Protein 6J4D (pdb70)

Secondary structure (DSSP, 8-state):
--TT---S--EEE--TTBSS-EEEEE-TTGGG--S-EEEEEE-TT-BT--SBSSB--SS-EEEEEE-SSTT--EEEEEETTEEEEEESSEEEEE-TT--EEEEEEE--TT-EEEEEESSS--

Foldseek 3Di:
DDLVDDPPFQDFDDDPFFPGGFGWPAAQPHPNGDFKTKTKDWCQVQAQPWGGFWDFWQFKKKKFKAAPDFQQWKKWKQWQRDTDIDGPGDMDIHHHPIGMTMHTNGHDTRIMIMIMGRGRTD

Sequence (122 aa):
ADPEIVEGLPIPLAVAGHHQPAPFYLTADMFGGLPVQLAGGELSTLVGKPVAAPHTHPVDELYLLVSPNKGGARIEVQLDGRRHELLSPAVMRIPAGSEHCFLTLEAEVGSYCFGILLGDRL

Structure (mmCIF, N/CA/C/O backbone):
data_6J4D
#
_entry.id   6J4D
#
_cell.length_a   43.425
_cell.length_b   43.425
_cell.length_c   98.383
_cell.angle_alpha   90.000
_cell.angle_beta   90.000
_cell.angle_gamma   120.000
#
_symmetry.space_group_name_H-M   'P 32 2 1'
#
loop_
_entity.id
_entity.type
_entity.pdbx_description
1 polymer 'Cupin superfamily protein'
2 non-polymer 'CITRATE ANION'
3 non-polymer GLYCEROL
4 water water
#
loop_
_atom_site.group_PDB
_atom_site.id
_atom_site.type_symbol
_atom_site.label_atom_id
_atom_site.label_alt_id
_atom_site.label_comp_id
_atom_site.label_asym_id
_atom_site.label_entity_id
_atom_site.label_seq_id
_atom_site.pdbx_PDB_ins_code
_atom_site.Cartn_x
_atom_site.Cartn_y
_atom_site.Cartn_z
_atom_site.occupancy
_atom_site.B_iso_or_equiv
_atom_site.auth_seq_id
_atom_site.auth_comp_id
_atom_site.auth_asym_id
_atom_site.auth_atom_id
_atom_site.pdbx_PDB_model_num
ATOM 1 N N . ALA A 1 5 ? -23.246 -23.264 5.383 1.00 42.28 8 ALA A N 1
ATOM 2 C CA . ALA A 1 5 ? -23.263 -21.787 5.715 1.00 38.21 8 ALA A CA 1
ATOM 3 C C . ALA A 1 5 ? -24.247 -21.613 6.863 1.00 32.52 8 ALA A C 1
ATOM 4 O O . ALA A 1 5 ? -25.379 -22.096 6.781 1.00 31.64 8 ALA A O 1
ATOM 6 N N . ASP A 1 6 ? -23.763 -20.913 7.897 1.00 20.73 9 ASP A N 1
ATOM 7 C CA . ASP A 1 6 ? -24.385 -20.712 9.232 1.00 15.40 9 ASP A CA 1
ATOM 8 C C . ASP A 1 6 ? -25.310 -19.508 9.083 1.00 13.28 9 ASP A C 1
ATOM 9 O O . ASP A 1 6 ? -24.868 -18.315 8.986 1.00 13.35 9 ASP A O 1
ATOM 14 N N . PRO A 1 7 ? -26.617 -19.706 9.011 1.00 10.35 10 PRO A N 1
ATOM 15 C CA . PRO A 1 7 ? -27.604 -18.619 8.851 1.00 9.43 10 PRO A CA 1
ATOM 16 C C . PRO A 1 7 ? -27.628 -17.551 9.982 1.00 8.94 10 PRO A C 1
ATOM 17 O O . PRO A 1 7 ? -28.213 -16.496 9.744 1.00 9.21 10 PRO A O 1
ATOM 21 N N . GLU A 1 8 ? -27.023 -17.919 11.116 1.00 8.19 11 GLU A N 1
ATOM 22 C CA . GLU A 1 8 ? -26.983 -16.974 12.275 1.00 9.04 11 GLU A CA 1
ATOM 23 C C . GLU A 1 8 ? -25.899 -15.942 12.155 1.00 8.92 11 GLU A C 1
ATOM 24 O O . GLU A 1 8 ? -25.833 -15.007 12.926 1.00 7.10 11 GLU A O 1
ATOM 30 N N . ILE A 1 9 ? -25.018 -16.077 11.164 1.00 8.44 12 ILE A N 1
ATOM 31 C CA . ILE A 1 9 ? -23.830 -15.233 10.920 1.00 7.93 12 ILE A CA 1
ATOM 32 C C . ILE A 1 9 ? -23.805 -14.673 9.537 1.00 8.33 12 ILE A C 1
ATOM 33 O O . ILE A 1 9 ? -24.169 -15.340 8.566 1.00 11.63 12 ILE A O 1
ATOM 38 N N . VAL A 1 10 ? -23.368 -13.420 9.396 1.00 6.52 13 VAL A N 1
ATOM 39 C CA . VAL A 1 10 ? -23.013 -12.813 8.130 1.00 6.75 13 VAL A CA 1
ATOM 40 C C . VAL A 1 10 ? -21.548 -12.478 8.209 1.00 6.11 13 VAL A C 1
ATOM 41 O O . VAL A 1 10 ? -21.132 -11.554 8.935 1.00 6.35 13 VAL A O 1
ATOM 45 N N . GLU A 1 11 ? -20.753 -13.117 7.352 1.00 5.79 14 GLU A N 1
ATOM 46 C CA . GLU A 1 11 ? -19.297 -12.797 7.147 1.00 6.28 14 GLU A CA 1
ATOM 47 C C . GLU A 1 11 ? -19.034 -11.984 5.911 1.00 6.25 14 GLU A C 1
ATOM 48 O O . GLU A 1 11 ? -17.922 -11.447 5.749 1.00 7.06 14 GLU A O 1
ATOM 54 N N . GLY A 1 12 ? -20.038 -11.805 5.064 1.00 6.21 15 GLY A N 1
ATOM 55 C CA . GLY A 1 12 ? -19.838 -11.008 3.824 1.00 6.77 15 GLY A CA 1
ATOM 56 C C . GLY A 1 12 ? -19.958 -9.545 4.036 1.00 6.63 15 GLY A C 1
ATOM 57 O O . GLY A 1 12 ? -20.858 -8.858 3.471 1.00 8.58 15 GLY A O 1
ATOM 58 N N . LEU A 1 13 ? -19.068 -9.001 4.833 1.00 6.99 16 LEU A N 1
ATOM 59 C CA . LEU A 1 13 ? -19.029 -7.625 5.251 1.00 6.21 16 LEU A CA 1
ATOM 60 C C . LEU A 1 13 ? -17.701 -6.949 4.864 1.00 6.82 16 LEU A C 1
ATOM 61 O O . LEU A 1 13 ? -16.681 -7.642 4.755 1.00 8.19 16 LEU A O 1
ATOM 66 N N . PRO A 1 14 ? -17.701 -5.608 4.740 1.00 6.67 17 PRO A N 1
ATOM 67 C CA . PRO A 1 14 ? -18.876 -4.734 4.702 1.00 6.75 17 PRO A CA 1
ATOM 68 C C . PRO A 1 14 ? -19.631 -4.943 3.393 1.00 6.42 17 PRO A C 1
ATOM 69 O O . PRO A 1 14 ? -19.168 -5.628 2.433 1.00 8.84 17 PRO A O 1
ATOM 73 N N . ILE A 1 15 ? -20.836 -4.421 3.381 1.00 5.72 18 ILE A N 1
ATOM 74 C CA . ILE A 1 15 ? -21.747 -4.440 2.247 1.00 5.94 18 ILE A CA 1
ATOM 75 C C . ILE A 1 15 ? -21.724 -3.002 1.701 1.00 6.73 18 ILE A C 1
ATOM 76 O O . ILE A 1 15 ? -22.314 -2.088 2.316 1.00 6.34 18 ILE A O 1
ATOM 81 N N . PRO A 1 16 ? -21.049 -2.753 0.563 1.00 6.46 19 PRO A N 1
ATOM 82 C CA . PRO A 1 16 ? -20.879 -1.389 0.071 1.00 7.08 19 PRO A CA 1
ATOM 83 C C . PRO A 1 16 ? -22.161 -0.959 -0.611 1.00 6.42 19 PRO A C 1
ATOM 84 O O . PRO A 1 16 ? -22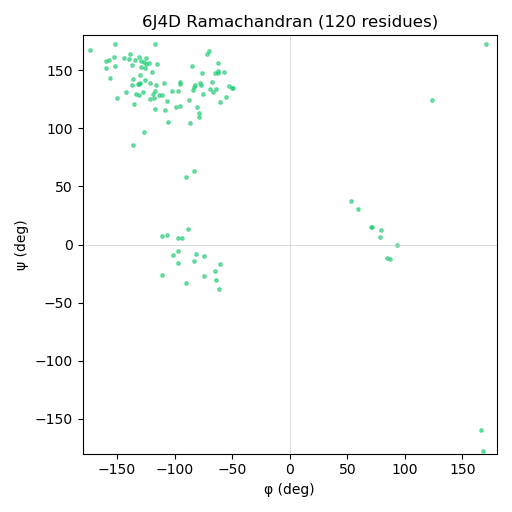.517 -1.545 -1.659 1.00 7.43 19 PRO A O 1
ATOM 88 N N . LEU A 1 17 ? -22.891 0.002 -0.077 1.00 6.59 20 LEU A N 1
ATOM 89 C CA . LEU A 1 17 ? -24.162 0.492 -0.636 1.00 5.82 20 LEU A CA 1
ATOM 90 C C . LEU A 1 17 ? -23.962 1.890 -1.198 1.00 6.79 20 LEU A C 1
ATOM 91 O O . LEU A 1 17 ? -23.339 2.755 -0.567 1.00 6.52 20 LEU A O 1
ATOM 96 N N . ALA A 1 18 ? -24.526 2.187 -2.336 1.00 6.75 21 ALA A N 1
ATOM 97 C CA . ALA A 1 18 ? -24.564 3.583 -2.825 1.00 7.54 21 ALA A CA 1
ATOM 98 C C . ALA A 1 18 ? -25.399 4.412 -1.878 1.00 7.92 21 ALA A C 1
ATOM 99 O O . ALA A 1 18 ? -26.510 4.079 -1.460 1.00 9.25 21 ALA A O 1
ATOM 101 N N . VAL A 1 19 ? -24.836 5.598 -1.533 1.00 7.34 22 VAL A N 1
ATOM 102 C CA . VAL A 1 19 ? -25.431 6.514 -0.583 1.00 7.96 22 VAL A CA 1
ATOM 103 C C . VAL A 1 19 ? -25.203 7.935 -1.051 1.00 8.23 22 VAL A C 1
ATOM 104 O O . VAL A 1 19 ? -24.178 8.299 -1.536 1.00 7.62 22 VAL A O 1
ATOM 108 N N . ALA A 1 20 ? -26.294 8.697 -1.050 1.00 8.95 23 ALA A N 1
ATOM 109 C CA . ALA A 1 20 ? -26.254 10.111 -1.462 1.00 9.50 23 ALA A CA 1
ATOM 110 C C . ALA A 1 20 ? -25.169 10.857 -0.759 1.00 8.15 23 ALA A C 1
ATOM 111 O O . ALA A 1 20 ? -24.855 10.690 0.384 1.00 9.35 23 ALA A O 1
ATOM 113 N N . GLY A 1 21 ? -24.459 11.619 -1.563 1.00 7.12 24 GLY A N 1
ATOM 114 C CA . GLY A 1 21 ? -23.355 12.429 -1.114 1.00 7.40 24 GLY A CA 1
ATOM 115 C C . GLY A 1 21 ? -21.995 11.835 -1.044 1.00 6.33 24 GLY A C 1
ATOM 116 O O . GLY A 1 21 ? -20.991 12.543 -0.950 1.00 6.53 24 GLY A O 1
ATOM 117 N N . HIS A 1 22 ? -21.944 10.529 -1.165 1.00 5.72 25 HIS A N 1
ATOM 118 C CA . HIS A 1 22 ? -20.698 9.783 -1.092 1.00 6.15 25 HIS A CA 1
ATOM 119 C C . HIS A 1 22 ? -19.974 9.725 -2.446 1.00 7.40 25 HIS A C 1
ATOM 120 O O . HIS A 1 22 ? -20.683 9.837 -3.513 1.00 9.48 25 HIS A O 1
ATOM 127 N N . HIS A 1 23 ? -18.664 9.582 -2.436 1.00 6.88 26 HIS A N 1
ATOM 128 C CA . HIS A 1 23 ? -17.908 9.403 -3.649 1.00 7.03 26 HIS A CA 1
ATOM 129 C C . HIS A 1 23 ? -17.576 7.970 -3.979 1.00 7.12 26 HIS A C 1
ATOM 130 O O . HIS A 1 23 ? -17.208 7.608 -5.102 1.00 8.33 26 HIS A O 1
ATOM 137 N N . GLN A 1 24 ? -17.707 7.089 -3.009 1.00 7.91 27 GLN A N 1
ATOM 138 C CA . GLN A 1 24 ? -17.645 5.594 -3.185 1.00 8.56 27 GLN A CA 1
ATOM 139 C C . GLN A 1 24 ? -18.757 5.033 -2.307 1.00 8.47 27 GLN A C 1
ATOM 140 O O . GLN A 1 24 ? -19.248 5.713 -1.450 1.00 9.28 27 GLN A O 1
ATOM 146 N N . PRO A 1 25 ? -19.163 3.779 -2.497 1.00 8.96 28 PRO A N 1
ATOM 147 C CA . PRO A 1 25 ? -20.187 3.229 -1.604 1.00 8.85 28 PRO A CA 1
ATOM 148 C C . PRO A 1 25 ? -19.807 3.274 -0.167 1.00 8.01 28 PRO A C 1
ATOM 149 O O . PRO A 1 25 ? -18.645 3.170 0.193 1.00 8.72 28 PRO A O 1
ATOM 153 N N . ALA A 1 26 ? -20.840 3.430 0.650 1.00 6.83 29 ALA A N 1
ATOM 154 C CA . ALA A 1 26 ? -20.658 3.423 2.142 1.00 6.52 29 ALA A CA 1
ATOM 155 C C . ALA A 1 26 ? -20.602 1.992 2.622 1.00 6.79 29 ALA A C 1
ATOM 156 O O . ALA A 1 26 ? -21.392 1.171 2.155 1.00 5.90 29 ALA A O 1
ATOM 158 N N . PRO A 1 27 ? -19.719 1.705 3.504 1.00 6.33 30 PRO A N 1
ATOM 159 C CA . PRO A 1 27 ? -19.581 0.306 4.059 1.00 6.52 30 PRO A CA 1
ATOM 160 C C . PRO A 1 27 ? -20.619 -0.003 5.113 1.00 6.13 30 PRO A C 1
ATOM 161 O O . PRO A 1 27 ? -20.533 0.504 6.214 1.00 6.60 30 PRO A O 1
ATOM 165 N N . PHE A 1 28 ? -21.570 -0.862 4.826 1.00 4.71 31 PHE A N 1
ATOM 166 C CA . PHE A 1 28 ? -22.606 -1.272 5.766 1.00 4.76 31 PHE A CA 1
ATOM 167 C C . PHE A 1 28 ? -22.229 -2.563 6.475 1.00 4.87 31 PHE A C 1
ATOM 168 O O . PHE A 1 28 ? -21.741 -3.531 5.847 1.00 5.30 31 PHE A O 1
ATOM 176 N N . TYR A 1 29 ? -22.495 -2.590 7.775 1.00 5.02 32 TYR A N 1
ATOM 177 C CA . TYR A 1 29 ? -22.305 -3.773 8.587 1.00 5.50 32 TYR A CA 1
ATOM 178 C C . TYR A 1 29 ? -23.631 -4.325 9.020 1.00 5.35 32 TYR A C 1
ATOM 179 O O . TYR A 1 29 ? -23.700 -5.562 9.258 1.00 6.22 32 TYR A O 1
ATOM 188 N N . LEU A 1 30 ? -24.685 -3.522 9.131 1.00 5.49 33 LEU A N 1
ATOM 189 C CA . LEU A 1 30 ? -26.033 -4.040 9.357 1.00 5.86 33 LEU A CA 1
ATOM 190 C C . LEU A 1 30 ? -26.914 -3.440 8.290 1.00 5.66 33 LEU A C 1
ATOM 191 O O . LEU A 1 30 ? -26.917 -2.227 8.030 1.00 6.10 33 LEU A O 1
ATOM 196 N N . THR A 1 31 ? -27.696 -4.285 7.643 1.00 6.05 34 THR A N 1
ATOM 197 C CA . THR A 1 31 ? -28.630 -3.886 6.662 1.00 6.52 34 THR A CA 1
ATOM 198 C C . THR A 1 31 ? -30.038 -4.428 7.059 1.00 6.76 34 THR A C 1
ATOM 199 O O . THR A 1 31 ? -30.161 -5.454 7.717 1.00 7.26 34 THR A O 1
ATOM 203 N N . ALA A 1 32 ? -31.051 -3.735 6.545 1.00 7.13 35 ALA A N 1
ATOM 204 C CA . ALA A 1 32 ? -32.416 -3.959 6.964 1.00 8.71 35 ALA A CA 1
ATOM 205 C C . ALA A 1 32 ? -32.958 -5.345 6.624 1.00 7.99 35 ALA A C 1
ATOM 206 O O . ALA A 1 32 ? -33.873 -5.853 7.279 1.00 8.85 35 ALA A O 1
ATOM 208 N N . ASP A 1 33 ? -32.348 -5.978 5.617 1.00 7.16 36 ASP A N 1
ATOM 209 C CA . ASP A 1 33 ? -32.795 -7.291 5.158 1.00 7.74 36 ASP A CA 1
ATOM 210 C C . ASP A 1 33 ? -32.238 -8.457 5.977 1.00 7.84 36 ASP A C 1
ATOM 211 O O . ASP A 1 33 ? -32.672 -9.605 5.816 1.00 9.44 36 ASP A O 1
ATOM 216 N N . MET A 1 34 ? -31.217 -8.210 6.791 1.00 6.78 37 MET A N 1
ATOM 217 C CA . MET A 1 34 ? -30.563 -9.268 7.497 1.00 6.81 37 MET A CA 1
ATOM 218 C C . MET A 1 34 ? -31.438 -10.039 8.492 1.00 7.06 37 MET A C 1
ATOM 219 O O . MET A 1 34 ? -32.241 -9.376 9.156 1.00 7.42 37 MET A O 1
ATOM 224 N N . PHE A 1 35 ? -31.201 -11.322 8.679 1.00 7.11 38 PHE A N 1
ATOM 225 C CA . PHE A 1 35 ? -31.822 -12.107 9.729 1.00 7.51 38 PHE A CA 1
ATOM 226 C C . PHE A 1 35 ? -33.341 -12.013 9.743 1.00 9.49 38 PHE A C 1
ATOM 227 O O . PHE A 1 35 ? -33.935 -11.995 10.857 1.00 11.37 38 PHE A O 1
ATOM 235 N N . GLY A 1 36 ? -33.914 -11.961 8.550 1.00 9.26 39 GLY A N 1
ATOM 236 C CA . GLY A 1 36 ? -35.342 -11.830 8.445 1.00 11.06 39 GLY A CA 1
ATOM 237 C C . GLY A 1 36 ? -35.922 -10.474 8.669 1.00 12.60 39 GLY A C 1
ATOM 238 O O . GLY A 1 36 ? -37.135 -10.250 8.579 1.00 14.29 39 GLY A O 1
ATOM 239 N N . GLY A 1 37 ? -35.073 -9.457 8.818 1.00 10.73 40 GLY A N 1
ATOM 240 C CA . GLY A 1 37 ? -35.457 -8.101 8.874 1.00 8.94 40 GLY A CA 1
ATOM 241 C C . GLY A 1 37 ? -34.971 -7.415 10.160 1.00 9.27 40 GLY A C 1
ATOM 242 O O . GLY A 1 37 ? -35.183 -7.922 11.287 1.00 12.31 40 GLY A O 1
ATOM 243 N N . LEU A 1 38 ? -34.239 -6.317 10.010 1.00 7.75 41 LEU A N 1
ATOM 244 C CA . LEU A 1 38 ? -33.788 -5.549 11.174 1.00 7.73 41 LEU A CA 1
ATOM 245 C C . LEU A 1 38 ? -34.440 -4.160 11.153 1.00 7.40 41 LEU A C 1
ATOM 246 O O . LEU A 1 38 ? -34.718 -3.626 10.107 1.00 9.44 41 LEU A O 1
ATOM 251 N N . PRO A 1 39 ? -34.556 -3.531 12.321 1.00 7.69 42 PRO A N 1
ATOM 252 C CA . PRO A 1 39 ? -35.162 -2.209 12.420 1.00 8.96 42 PRO A CA 1
ATOM 253 C C . PRO A 1 39 ? -34.153 -1.117 12.363 1.00 9.09 42 PRO A C 1
ATOM 254 O O . PRO A 1 39 ? -34.522 0.071 12.509 1.00 12.12 42 PRO A O 1
ATOM 258 N N . VAL A 1 40 ? -32.880 -1.446 12.124 1.00 7.70 43 VAL A N 1
ATOM 259 C CA . VAL A 1 40 ? -31.819 -0.457 12.043 1.00 8.02 43 VAL A CA 1
ATOM 260 C C . VAL A 1 40 ? -30.893 -0.828 10.927 1.00 7.62 43 VAL A C 1
ATOM 261 O O . VAL A 1 40 ? -30.901 -1.994 10.406 1.00 7.70 43 VAL A O 1
ATOM 265 N N . GLN A 1 41 ? -30.129 0.149 10.453 1.00 6.47 44 GLN A N 1
ATOM 266 C CA . GLN A 1 41 ? -28.970 -0.094 9.580 1.00 6.40 44 GLN A CA 1
ATOM 267 C C . GLN A 1 41 ? -27.749 0.527 10.187 1.00 6.51 44 GLN A C 1
ATOM 268 O O . GLN A 1 41 ? -27.885 1.475 10.996 1.00 7.28 44 GLN A O 1
ATOM 274 N N . LEU A 1 42 ? -26.552 0.115 9.804 1.00 5.55 45 LEU A N 1
ATOM 275 C CA . LEU A 1 42 ? -25.349 0.632 10.431 1.00 5.88 45 LEU A CA 1
ATOM 276 C C . LEU A 1 42 ? -24.219 0.604 9.412 1.00 5.51 45 LEU A C 1
ATOM 277 O O . LEU A 1 42 ? -23.970 -0.452 8.806 1.00 5.90 45 LEU A O 1
ATOM 282 N N . ALA A 1 43 ? -23.573 1.744 9.210 1.00 6.22 46 ALA A N 1
ATOM 283 C CA . ALA A 1 43 ? -22.447 1.900 8.256 1.00 6.29 46 ALA A CA 1
ATOM 284 C C . ALA A 1 43 ? -21.311 2.551 8.936 1.00 7.86 46 ALA A C 1
ATOM 285 O O . ALA A 1 43 ? -21.524 3.293 9.900 1.00 9.58 46 ALA A O 1
ATOM 287 N N . GLY A 1 44 ? -20.132 2.320 8.506 1.00 7.07 47 GLY A N 1
ATOM 288 C CA . GLY A 1 44 ? -19.011 3.088 9.037 1.00 7.83 47 GLY A CA 1
ATOM 289 C C . GLY A 1 44 ? -17.700 2.514 8.710 1.00 7.14 47 GLY A C 1
ATOM 290 O O . GLY A 1 44 ? -17.573 1.703 7.781 1.00 7.47 47 GLY A O 1
ATOM 291 N N . GLY A 1 45 ? -16.679 2.873 9.458 1.00 6.71 48 GLY A N 1
ATOM 292 C CA . GLY A 1 45 ? -15.360 2.394 9.169 1.00 9.20 48 GLY A CA 1
ATOM 293 C C . GLY A 1 45 ? -14.262 3.053 9.961 1.00 6.98 48 GLY A C 1
ATOM 294 O O . GLY A 1 45 ? -14.485 3.928 10.759 1.00 6.56 48 GLY A O 1
ATOM 295 N N . GLU A 1 46 ? -13.104 2.485 9.788 1.00 6.97 49 GLU A N 1
ATOM 296 C CA . GLU A 1 46 ? -11.899 2.832 10.516 1.00 6.71 49 GLU A CA 1
ATOM 297 C C . GLU A 1 46 ? -11.350 4.130 9.933 1.00 6.55 49 GLU A C 1
ATOM 298 O O . GLU A 1 46 ? -11.302 4.316 8.726 1.00 9.01 49 GLU A O 1
ATOM 304 N N . LEU A 1 47 ? -10.928 4.999 10.805 1.00 6.26 50 LEU A N 1
ATOM 305 C CA . LEU A 1 47 ? -10.637 6.377 10.424 1.00 6.57 50 LEU A CA 1
ATOM 306 C C . LEU A 1 47 ? -9.184 6.757 10.109 1.00 8.15 50 LEU A C 1
ATOM 307 O O . LEU A 1 47 ? -8.927 7.915 9.677 1.00 7.64 50 LEU A O 1
ATOM 312 N N . SER A 1 48 ? -8.265 5.808 10.330 1.00 8.77 51 SER A N 1
ATOM 313 C CA . SER A 1 48 ? -6.837 6.182 10.231 1.00 10.44 51 SER A CA 1
ATOM 314 C C . SER A 1 48 ? -6.559 6.593 8.815 1.00 10.16 51 SER A C 1
ATOM 315 O O . SER A 1 48 ? -5.647 7.474 8.708 1.00 14.29 51 SER A O 1
ATOM 318 N N . THR A 1 49 ? -7.196 6.112 7.770 1.00 10.09 52 THR A N 1
ATOM 319 C CA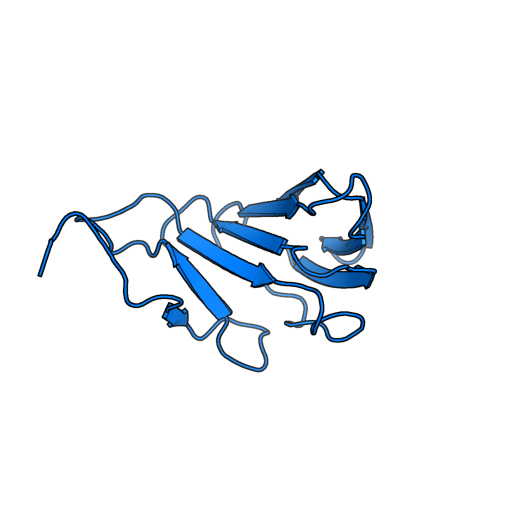 . THR A 1 49 ? -6.917 6.484 6.387 1.00 12.47 52 THR A CA 1
ATOM 320 C C . THR A 1 49 ? -7.861 7.529 5.922 1.00 11.41 52 THR A C 1
ATOM 321 O O . THR A 1 49 ? -7.862 7.933 4.745 1.00 13.86 52 THR A O 1
ATOM 325 N N . LEU A 1 50 ? -8.734 8.063 6.813 1.00 8.59 53 LEU A N 1
ATOM 326 C CA . LEU A 1 50 ? -9.731 9.054 6.408 1.00 8.16 53 LEU A CA 1
ATOM 327 C C . LEU A 1 50 ? -9.452 10.452 6.989 1.00 7.23 53 LEU A C 1
ATOM 328 O O . LEU A 1 50 ? -10.280 11.362 6.807 1.00 6.43 53 LEU A O 1
ATOM 333 N N . VAL A 1 51 ? -8.306 10.649 7.650 1.00 6.64 54 VAL A N 1
ATOM 334 C CA . VAL A 1 51 ? -7.934 11.972 8.229 1.00 6.84 54 VAL A CA 1
ATOM 335 C C . VAL A 1 51 ? -7.851 12.967 7.080 1.00 7.34 54 VAL A C 1
ATOM 336 O O . VAL A 1 51 ? -7.057 12.753 6.118 1.00 8.86 54 VAL A O 1
ATOM 340 N N . GLY A 1 52 ? -8.640 14.035 7.185 1.00 6.70 55 GLY A N 1
ATOM 341 C CA . GLY A 1 52 ? -8.619 15.035 6.076 1.00 7.26 55 GLY A CA 1
ATOM 342 C C . GLY A 1 52 ? -9.252 14.614 4.796 1.00 7.24 55 GLY A C 1
ATOM 343 O O . GLY A 1 52 ? -9.099 15.308 3.753 1.00 9.17 55 GLY A O 1
ATOM 344 N N . LYS A 1 53 ? -10.055 13.529 4.791 1.00 6.99 56 LYS A N 1
ATOM 345 C CA . LYS A 1 53 ? -10.645 12.941 3.535 1.00 7.26 56 LYS A CA 1
ATOM 346 C C . LYS A 1 53 ? -12.112 12.611 3.835 1.00 6.83 56 LYS A C 1
ATOM 347 O O . LYS A 1 53 ? -12.453 11.467 4.182 1.00 8.01 56 LYS A O 1
ATOM 353 N N . PRO A 1 54 ? -13.008 13.542 3.702 1.00 6.61 57 PRO A N 1
ATOM 354 C CA . PRO A 1 54 ? -14.392 13.305 4.044 1.00 6.36 57 PRO A CA 1
ATOM 355 C C . PRO A 1 54 ? -15.015 12.308 3.085 1.00 6.23 57 PRO A C 1
ATOM 356 O O . PRO A 1 54 ? -14.855 12.375 1.881 1.00 7.72 57 PRO A O 1
ATOM 360 N N . VAL A 1 55 ? -15.820 11.434 3.647 1.00 5.49 58 VAL A N 1
ATOM 361 C CA . VAL A 1 55 ? -16.496 10.409 2.866 1.00 5.82 58 VAL A CA 1
ATOM 362 C C . VAL A 1 55 ? -17.642 10.954 2.039 1.00 5.91 58 VAL A C 1
ATOM 363 O O . VAL A 1 55 ? -18.089 10.329 1.062 1.00 5.97 58 VAL A O 1
ATOM 367 N N . ALA A 1 56 ? -18.236 12.055 2.488 1.00 5.51 59 ALA A N 1
ATOM 368 C CA . ALA A 1 56 ? -19.435 12.578 1.832 1.00 5.52 59 ALA A CA 1
ATOM 369 C C . ALA A 1 56 ? -19.608 14.068 1.968 1.00 5.87 59 ALA A C 1
ATOM 370 O O . ALA A 1 56 ? -19.208 14.658 2.986 1.00 6.69 59 ALA A O 1
ATOM 372 N N . ALA A 1 57 ? -20.298 14.625 0.993 1.00 5.84 60 ALA A N 1
ATOM 373 C CA . ALA A 1 57 ? -20.913 15.940 1.108 1.00 6.12 60 ALA A CA 1
ATOM 374 C C . ALA A 1 57 ? -22.132 15.873 2.047 1.00 6.35 60 ALA A C 1
ATOM 375 O O . ALA A 1 57 ? -22.614 14.785 2.299 1.00 6.43 60 ALA A O 1
ATOM 377 N N . PRO A 1 58 ? -22.605 17.050 2.531 1.00 6.89 61 PRO A N 1
ATOM 378 C CA . PRO A 1 58 ? -23.809 17.005 3.350 1.00 7.55 61 PRO A CA 1
ATOM 379 C C . PRO A 1 58 ? -24.898 16.273 2.647 1.00 7.70 61 PRO A C 1
ATOM 380 O O . PRO A 1 58 ? -25.192 16.426 1.438 1.00 8.48 61 PRO A O 1
ATOM 384 N N . HIS A 1 59 ? -25.614 15.403 3.340 1.00 7.34 62 HIS A N 1
ATOM 385 C CA . HIS A 1 59 ? -26.674 14.607 2.814 1.00 7.16 62 HIS A CA 1
ATOM 386 C C . HIS A 1 59 ? -27.686 14.266 3.898 1.00 8.09 62 HIS A C 1
ATOM 387 O O . HIS A 1 59 ? -27.483 14.591 5.087 1.00 8.30 62 HIS A O 1
ATOM 394 N N . THR A 1 60 ? -28.794 13.656 3.526 1.00 8.69 63 THR A N 1
ATOM 395 C CA . THR A 1 60 ? -29.862 13.359 4.436 1.00 8.93 63 THR A CA 1
ATOM 396 C C . THR A 1 60 ? -30.363 11.968 4.379 1.00 8.85 63 THR A C 1
ATOM 397 O O . THR A 1 60 ? -30.163 11.254 3.381 1.00 10.18 63 THR A O 1
ATOM 401 N N . HIS A 1 61 ? -31.049 11.556 5.432 1.00 8.04 64 HIS A N 1
ATOM 402 C CA . HIS A 1 61 ? -31.782 10.279 5.420 1.00 8.72 64 HIS A CA 1
ATOM 403 C C . HIS A 1 61 ? -33.134 10.534 6.080 1.00 9.73 64 HIS A C 1
ATOM 404 O O . HIS A 1 61 ? -33.245 11.443 6.908 1.00 10.77 64 HIS A O 1
ATOM 411 N N . PRO A 1 62 ? -34.171 9.740 5.761 1.00 9.81 65 PRO A N 1
ATOM 412 C CA . PRO A 1 62 ? -35.508 10.053 6.266 1.00 10.81 65 PRO A CA 1
ATOM 413 C C . PRO A 1 62 ? -35.808 9.449 7.612 1.00 11.71 65 PRO A C 1
ATOM 414 O O . PRO A 1 62 ? -36.970 9.412 8.029 1.00 14.54 65 PRO A O 1
ATOM 418 N N . VAL A 1 63 ? -34.780 8.943 8.313 1.00 10.38 66 VAL A N 1
ATOM 419 C CA . VAL A 1 63 ? -34.847 8.331 9.639 1.00 10.29 66 VAL A CA 1
ATOM 420 C C . VAL A 1 63 ? -33.870 9.026 10.524 1.00 9.24 66 VAL A C 1
ATOM 421 O O . VAL A 1 63 ? -32.890 9.548 10.019 1.00 9.37 66 VAL A O 1
ATOM 425 N N . ASP A 1 64 ? -34.149 9.058 11.822 1.00 9.21 67 ASP A N 1
ATOM 426 C CA . ASP A 1 64 ? -33.174 9.567 12.761 1.00 8.71 67 ASP A CA 1
ATOM 427 C C . ASP A 1 64 ? -31.914 8.687 12.717 1.00 8.97 67 ASP A C 1
ATOM 428 O O . ASP A 1 64 ? -31.936 7.504 12.351 1.00 8.01 67 ASP A O 1
ATOM 433 N N . GLU A 1 65 ? -30.819 9.274 13.108 1.00 7.61 68 GLU A N 1
ATOM 434 C CA . GLU A 1 65 ? -29.483 8.643 13.041 1.00 8.73 68 GLU A CA 1
ATOM 435 C C . GLU A 1 65 ? -28.689 9.067 14.222 1.00 8.49 68 GLU A C 1
ATOM 436 O O . GLU A 1 65 ? -28.950 10.105 14.870 1.00 8.44 68 GLU A O 1
ATOM 442 N N . LEU A 1 66 ? -27.678 8.279 14.479 1.00 6.57 69 LEU A N 1
ATOM 443 C CA . LEU A 1 66 ? -26.689 8.553 15.517 1.00 7.07 69 LEU A CA 1
ATOM 444 C C . LEU A 1 66 ? -25.291 8.373 14.890 1.00 7.30 69 LEU A C 1
ATOM 445 O O . LEU A 1 66 ? -25.067 7.363 14.199 1.00 8.44 69 LEU A O 1
ATOM 450 N N . TYR A 1 67 ? -24.377 9.232 15.190 1.00 6.17 70 TYR A N 1
ATOM 451 C CA . TYR A 1 67 ? -22.958 8.977 14.948 1.00 6.48 70 TYR A CA 1
ATOM 452 C C . TYR A 1 67 ? -22.325 8.471 16.220 1.00 6.57 70 TYR A C 1
ATOM 453 O O . TYR A 1 67 ? -22.560 9.098 17.284 1.00 8.52 70 TYR A O 1
ATOM 462 N N . LEU A 1 68 ? -21.574 7.417 16.167 1.00 5.04 71 LEU A N 1
ATOM 463 C CA . LEU A 1 68 ? -20.804 6.839 17.252 1.00 5.47 71 LEU A CA 1
ATOM 464 C C . LEU A 1 68 ? -19.340 6.879 16.895 1.00 5.13 71 LEU A C 1
ATOM 465 O O . LEU A 1 68 ? -18.963 6.336 15.843 1.00 5.44 71 LEU A O 1
ATOM 470 N N . LEU A 1 69 ? -18.533 7.456 17.756 1.00 4.79 72 LEU A N 1
ATOM 471 C CA . LEU A 1 69 ? -17.065 7.607 17.528 1.00 5.24 72 LEU A CA 1
ATOM 472 C C . LEU A 1 69 ? -16.351 6.903 18.701 1.00 4.98 72 LEU A C 1
ATOM 473 O O . LEU A 1 69 ? -16.605 7.235 19.878 1.00 5.41 72 LEU A O 1
ATOM 478 N N . VAL A 1 70 ? -15.463 5.963 18.386 1.00 4.73 73 VAL A N 1
ATOM 479 C CA . VAL A 1 70 ? -14.676 5.253 19.380 1.00 4.95 73 VAL A CA 1
ATOM 480 C C . VAL A 1 70 ? -13.220 5.171 18.946 1.00 5.22 73 VAL A C 1
ATOM 481 O O . VAL A 1 70 ? -12.921 5.309 17.752 1.00 5.25 73 VAL A O 1
ATOM 485 N N . SER A 1 71 ? -12.334 4.961 19.900 1.00 5.55 74 SER A N 1
ATOM 486 C CA . SER A 1 71 ? -10.942 4.782 19.610 1.00 6.61 74 SER A CA 1
ATOM 487 C C . SER A 1 71 ? -10.225 4.059 20.792 1.00 7.69 74 SER A C 1
ATOM 488 O O . SER A 1 71 ? -10.663 4.203 21.881 1.00 8.40 74 SER A O 1
ATOM 491 N N . PRO A 1 72 ? -9.132 3.313 20.471 1.00 7.76 75 PRO A N 1
ATOM 492 C CA . PRO A 1 72 ? -8.554 2.538 21.559 1.00 8.87 75 PRO A CA 1
ATOM 493 C C . PRO A 1 72 ? -8.047 3.402 22.702 1.00 10.22 75 PRO A C 1
ATOM 494 O O . PRO A 1 72 ? -8.172 2.956 23.837 1.00 11.50 75 PRO A O 1
ATOM 498 N N . ASN A 1 73 ? -7.462 4.542 22.426 1.00 10.26 76 ASN A N 1
ATOM 499 C CA . ASN A 1 73 ? -7.056 5.480 23.500 1.00 12.56 76 ASN A CA 1
ATOM 500 C C . ASN A 1 73 ? -8.138 6.491 23.674 1.00 11.15 76 ASN A C 1
ATOM 501 O O . ASN A 1 73 ? -8.684 7.010 22.677 1.00 9.56 76 ASN A O 1
ATOM 506 N N . LYS A 1 74 ? -8.478 6.879 24.864 1.00 10.87 77 LYS A N 1
ATOM 507 C CA . LYS A 1 74 ? -9.378 7.932 25.161 1.00 11.07 77 LYS A CA 1
ATOM 508 C C . LYS A 1 74 ? -8.904 9.230 24.479 1.00 10.03 77 LYS A C 1
ATOM 509 O O . LYS A 1 74 ? -7.760 9.611 24.518 1.00 10.31 77 LYS A O 1
ATOM 515 N N . GLY A 1 75 ? -9.815 9.861 23.714 1.00 8.56 78 GLY A N 1
ATOM 516 C CA . GLY A 1 75 ? -9.486 10.990 22.919 1.00 9.25 78 GLY A CA 1
ATOM 517 C C . GLY A 1 75 ? -8.621 10.732 21.720 1.00 7.85 78 GLY A C 1
ATOM 518 O O . GLY A 1 75 ? -8.096 11.723 21.140 1.00 9.02 78 GLY A O 1
ATOM 519 N N . GLY A 1 76 ? -8.473 9.476 21.305 1.00 7.28 79 GLY A N 1
ATOM 520 C CA . GLY A 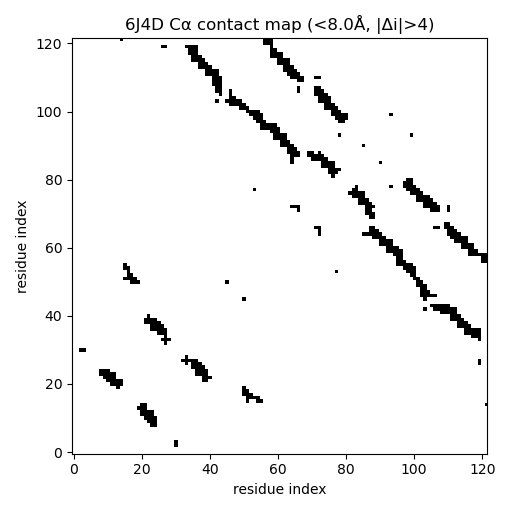1 76 ? -7.620 9.153 20.208 1.00 6.77 79 GLY A CA 1
ATOM 521 C C . GLY A 1 76 ? -8.166 9.520 18.822 1.00 6.03 79 GLY A C 1
ATOM 522 O O . GLY A 1 76 ? -7.425 9.463 17.800 1.00 8.26 79 GLY A O 1
ATOM 523 N N . ALA A 1 77 ? -9.435 9.900 18.735 1.00 6.48 80 ALA A N 1
ATOM 524 C CA . ALA A 1 77 ? -10.005 10.398 17.477 1.00 6.04 80 ALA A CA 1
ATOM 525 C C . ALA A 1 77 ? -10.857 11.605 17.727 1.00 5.91 80 ALA A C 1
ATOM 526 O O . ALA A 1 77 ? -11.445 11.765 18.805 1.00 6.61 80 ALA A O 1
ATOM 528 N N . ARG A 1 78 ? -10.784 12.534 16.791 1.00 5.77 81 ARG A N 1
ATOM 529 C CA . ARG A 1 78 ? -11.588 13.763 16.821 1.00 5.85 81 ARG A CA 1
ATOM 530 C C . ARG A 1 78 ? -12.191 13.968 15.444 1.00 5.62 81 ARG A C 1
ATOM 531 O O . ARG A 1 78 ? -11.449 13.896 14.451 1.00 5.52 81 ARG A O 1
ATOM 539 N N . ILE A 1 79 ? -13.483 14.191 15.399 1.00 5.88 82 ILE A N 1
ATOM 540 C CA . ILE A 1 79 ? -14.192 14.471 14.166 1.00 6.00 82 ILE A CA 1
ATOM 541 C C . ILE A 1 79 ? -14.983 15.724 14.290 1.00 6.66 82 ILE A C 1
ATOM 542 O O . ILE A 1 79 ? -15.318 16.140 15.439 1.00 7.55 82 ILE A O 1
ATOM 547 N N . GLU A 1 80 ? -15.286 16.341 13.168 1.00 6.85 83 GLU A N 1
ATOM 548 C CA . GLU A 1 80 ? -16.230 17.452 13.093 1.00 8.86 83 GLU A CA 1
ATOM 549 C C . GLU A 1 80 ? -17.444 16.976 12.370 1.00 8.56 83 GLU A C 1
ATOM 550 O O . GLU A 1 80 ? -17.304 16.336 11.309 1.00 11.05 83 GLU A O 1
ATOM 556 N N . VAL A 1 81 ? -18.599 17.178 12.920 1.00 7.99 84 VAL A N 1
ATOM 557 C CA . VAL A 1 81 ? -19.855 16.825 12.316 1.00 7.43 84 VAL A CA 1
ATOM 558 C C . VAL A 1 81 ? -20.498 18.085 11.872 1.00 8.37 84 VAL A C 1
ATOM 559 O O . VAL A 1 81 ? -20.750 18.946 12.739 1.00 9.45 84 VAL A O 1
ATOM 563 N N . GLN A 1 82 ? -20.849 18.239 10.611 1.00 7.51 85 GLN A N 1
ATOM 564 C CA . GLN A 1 82 ? -21.713 19.322 10.132 1.00 8.12 85 GLN A CA 1
ATOM 565 C C . GLN A 1 82 ? -23.125 18.879 10.256 1.00 7.68 85 GLN A C 1
ATOM 566 O O . GLN A 1 82 ? -23.531 17.820 9.746 1.00 9.39 85 GLN A O 1
ATOM 572 N N . LEU A 1 83 ? -23.945 19.687 10.974 1.00 7.49 86 LEU A N 1
ATOM 573 C CA . LEU A 1 83 ? -25.382 19.428 11.152 1.00 7.81 86 LEU A CA 1
ATOM 574 C C . LEU A 1 83 ? -26.150 20.713 10.953 1.00 8.54 86 LEU A C 1
ATOM 575 O O . LEU A 1 83 ? -25.770 21.694 11.559 1.00 8.86 86 LEU A O 1
ATOM 580 N N . ASP A 1 84 ? -27.046 20.708 9.997 1.00 8.25 87 ASP A N 1
ATOM 581 C CA . ASP A 1 84 ? -27.819 21.996 9.699 1.00 10.88 87 ASP A CA 1
ATOM 582 C C . ASP A 1 84 ? -26.842 23.117 9.324 1.00 11.72 87 ASP A C 1
ATOM 583 O O . ASP A 1 84 ? -27.102 24.264 9.577 1.00 17.89 87 ASP A O 1
ATOM 588 N N . GLY A 1 85 ? -25.736 22.784 8.729 1.00 12.44 88 GLY A N 1
ATOM 589 C CA . GLY A 1 85 ? -24.727 23.743 8.251 1.00 12.60 88 GLY A CA 1
ATOM 590 C C . GLY A 1 85 ? -23.823 24.280 9.314 1.00 12.42 88 GLY A C 1
ATOM 591 O O . GLY A 1 85 ? -23.145 25.322 9.101 1.00 16.93 88 GLY A O 1
ATOM 592 N N . ARG A 1 86 ? -23.811 23.714 10.481 1.00 11.79 89 ARG A N 1
ATOM 593 C CA . ARG A 1 86 ? -22.892 24.187 11.564 1.00 11.70 89 AR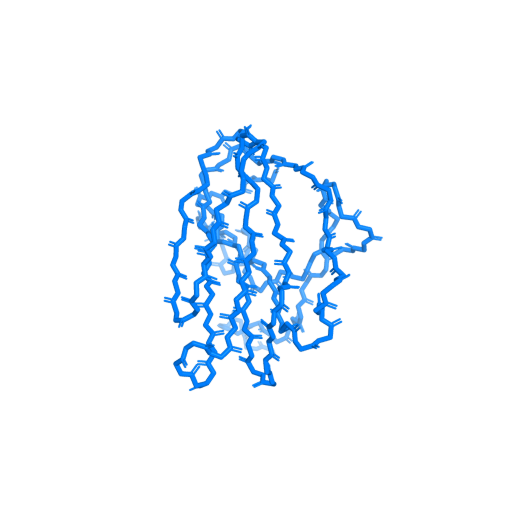G A CA 1
ATOM 594 C C . ARG A 1 86 ? -22.117 23.048 12.176 1.00 11.19 89 ARG A C 1
ATOM 595 O O . ARG A 1 86 ? -22.595 21.916 12.222 1.00 9.88 89 ARG A O 1
ATOM 603 N N . ARG A 1 87 ? -20.850 23.324 12.429 1.00 13.04 90 ARG A N 1
ATOM 604 C CA . ARG A 1 87 ? -19.925 22.319 12.881 1.00 13.73 90 ARG A CA 1
ATOM 605 C C . ARG A 1 87 ? -19.984 22.107 14.338 1.00 12.72 90 ARG A C 1
ATOM 606 O O . ARG A 1 87 ? -20.065 23.050 15.153 1.00 13.67 90 ARG A O 1
ATOM 614 N N . HIS A 1 88 ? -20.042 20.836 14.724 1.00 9.23 91 HIS A N 1
ATOM 615 C CA . HIS A 1 88 ? -19.948 20.313 16.063 1.00 8.90 91 HIS A CA 1
ATO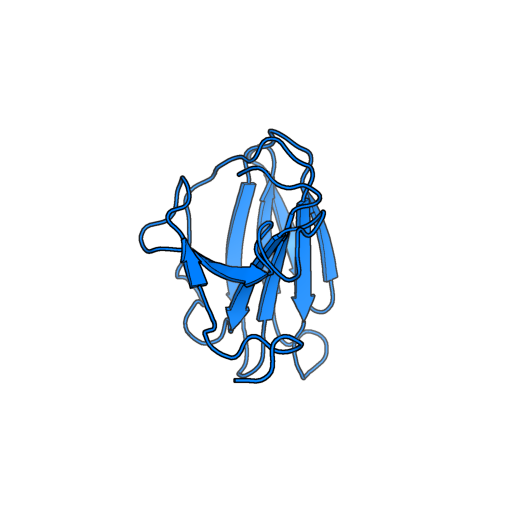M 616 C C . HIS A 1 88 ? -18.700 19.445 16.197 1.00 10.79 91 HIS A C 1
ATOM 617 O O . HIS A 1 88 ? -18.381 18.761 15.273 1.00 11.42 91 HIS A O 1
ATOM 624 N N . GLU A 1 89 ? -17.955 19.543 17.267 1.00 9.81 92 GLU A N 1
ATOM 625 C CA . GLU A 1 89 ? -16.772 18.764 17.496 1.00 11.75 92 GLU A CA 1
ATOM 626 C C . GLU A 1 89 ? -17.025 17.636 18.455 1.00 10.31 92 GLU A C 1
ATOM 627 O O . GLU A 1 89 ? -17.576 17.774 19.551 1.00 11.58 92 GLU A O 1
ATOM 633 N N . LEU A 1 90 ? -16.572 16.442 18.078 1.00 9.05 93 LEU A N 1
ATOM 634 C CA . LEU A 1 90 ? -16.688 15.221 18.875 1.00 8.49 93 LEU A CA 1
ATOM 635 C C . LEU A 1 90 ? -15.281 14.727 19.176 1.00 7.63 93 LEU A C 1
ATOM 636 O O . LEU A 1 90 ? -14.441 14.572 18.232 1.00 8.11 93 LEU A O 1
ATOM 641 N N . LEU A 1 91 ? -15.009 14.445 20.441 1.00 6.72 94 LEU A N 1
ATOM 642 C CA . LEU A 1 91 ? -13.786 13.833 20.862 1.00 6.53 94 LEU A CA 1
ATOM 643 C C . LEU A 1 91 ? -14.071 12.431 21.413 1.00 5.89 94 LEU A C 1
ATOM 644 O O . LEU A 1 91 ? -14.990 12.225 22.232 1.00 6.21 94 LEU A O 1
ATOM 649 N N . SER A 1 92 ? -13.352 11.432 20.918 1.00 5.09 95 SER A N 1
ATOM 650 C CA . SER A 1 92 ? -13.736 10.042 21.200 1.00 5.54 95 SER A CA 1
ATOM 651 C C . SER A 1 92 ? -13.615 9.724 22.703 1.00 5.33 95 SER A C 1
ATOM 652 O O . SER A 1 92 ? -12.632 10.213 23.336 1.00 5.60 95 SER A O 1
ATOM 655 N N . PRO A 1 93 ? -14.437 8.871 23.249 1.00 5.16 96 PRO A N 1
ATOM 656 C CA . PRO A 1 93 ? -15.662 8.335 22.667 1.00 5.15 96 PRO A CA 1
ATOM 657 C C . PRO A 1 93 ? -16.780 9.361 22.716 1.00 5.04 96 PRO A C 1
ATOM 658 O O . PRO A 1 93 ? -16.911 10.129 23.688 1.00 5.77 96 PRO A O 1
ATOM 662 N N . ALA A 1 94 ? -17.670 9.355 21.736 1.00 5.32 97 ALA A N 1
ATOM 663 C CA . ALA A 1 94 ? -18.808 10.295 21.731 1.00 5.33 97 ALA A CA 1
ATOM 664 C C . ALA A 1 94 ? -19.945 9.732 20.865 1.00 5.64 97 ALA A C 1
ATOM 665 O O . ALA A 1 94 ? -19.670 8.934 19.943 1.00 5.14 97 ALA A O 1
ATOM 667 N N . VAL A 1 95 ? -21.144 10.213 21.104 1.00 5.06 98 VAL A N 1
ATOM 668 C CA . VAL A 1 95 ? -22.285 9.984 20.262 1.00 6.17 98 VAL A CA 1
ATOM 669 C C . VAL A 1 95 ? -22.970 11.271 19.946 1.00 5.77 98 VAL A C 1
ATOM 670 O O . VAL A 1 95 ? -22.992 12.140 20.784 1.00 6.17 98 VAL A O 1
ATOM 674 N N . MET A 1 96 ? -23.536 11.412 18.775 1.00 5.91 99 MET A N 1
ATOM 675 C CA . MET A 1 96 ? -24.270 12.610 18.363 1.00 5.62 99 MET A CA 1
ATOM 676 C C . MET A 1 96 ? -25.529 12.250 17.650 1.00 5.87 99 MET A C 1
ATOM 677 O O . MET A 1 96 ? -25.528 11.335 16.791 1.00 6.31 99 MET A O 1
ATOM 682 N N . ARG A 1 97 ? -26.596 12.934 17.964 1.00 6.39 100 ARG A N 1
ATOM 683 C CA . ARG A 1 97 ? -27.918 12.758 17.315 1.00 7.57 100 ARG A CA 1
ATOM 684 C C . ARG A 1 97 ? -27.998 13.543 16.024 1.00 6.21 100 ARG A C 1
ATOM 685 O O . ARG A 1 97 ? -27.556 14.682 15.935 1.00 6.74 100 ARG A O 1
ATOM 693 N N . ILE A 1 98 ? -28.532 12.927 14.979 1.00 6.53 101 ILE A N 1
ATOM 694 C CA . ILE A 1 98 ? -28.727 13.461 13.668 1.00 7.30 101 ILE A CA 1
ATOM 695 C C . ILE A 1 98 ? -30.192 13.286 13.265 1.00 6.81 101 ILE A C 1
ATOM 696 O O . ILE A 1 98 ? -30.680 12.229 12.887 1.00 7.59 101 ILE A O 1
ATOM 701 N N . PRO A 1 99 ? -31.018 14.332 13.436 1.00 7.00 102 PRO A N 1
ATOM 702 C CA . PRO A 1 99 ? -32.470 14.169 13.214 1.00 7.94 102 PRO A CA 1
ATOM 703 C C . PRO A 1 99 ? -32.796 13.801 11.783 1.00 6.92 102 PRO A C 1
ATOM 704 O O . PRO A 1 99 ? -32.122 14.268 10.834 1.00 7.76 102 PRO A O 1
ATOM 708 N N . ALA A 1 100 ? -33.863 13.068 11.603 1.00 7.86 103 ALA A N 1
ATOM 709 C CA . ALA A 1 100 ? -34.330 12.737 10.260 1.00 8.21 103 ALA A CA 1
ATOM 710 C C . ALA A 1 100 ? -34.425 13.969 9.368 1.00 7.91 103 ALA A C 1
ATOM 711 O O . ALA A 1 100 ? -34.955 15.017 9.814 1.00 9.67 103 ALA A O 1
ATOM 713 N N . GLY A 1 101 ? -33.952 13.887 8.145 1.00 8.50 104 GLY A N 1
ATOM 714 C CA . GLY A 1 101 ? -33.998 14.955 7.237 1.00 9.27 104 GLY A CA 1
ATOM 715 C C . GLY A 1 101 ? -32.955 15.984 7.261 1.00 8.72 104 GLY A C 1
ATOM 716 O O . GLY A 1 101 ? -32.844 16.850 6.378 1.00 10.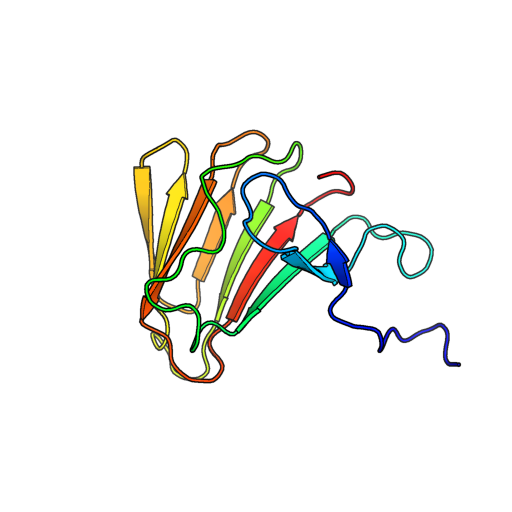58 104 GLY A O 1
ATOM 717 N N . SER A 1 102 ? -32.149 15.952 8.324 1.00 8.00 105 SER A N 1
ATOM 718 C CA . SER A 1 102 ? -31.162 17.014 8.562 1.00 8.10 105 SER A CA 1
ATOM 719 C C . SER A 1 102 ? -29.937 16.828 7.660 1.00 8.29 105 SER A C 1
ATOM 720 O O . SER A 1 102 ? -29.511 15.650 7.453 1.00 8.43 105 SER A O 1
ATOM 723 N N . GLU A 1 103 ? -29.414 17.899 7.113 1.00 7.25 106 GLU A N 1
ATOM 724 C CA . GLU A 1 103 ? -28.230 17.812 6.256 1.00 8.22 106 GLU A CA 1
ATOM 725 C C . GLU A 1 103 ? -27.048 17.578 7.234 1.00 7.75 106 GLU A C 1
ATOM 726 O O . GLU A 1 103 ? -26.840 18.303 8.247 1.00 9.75 106 GLU A O 1
ATOM 732 N N . HIS A 1 104 ? -26.242 16.562 6.938 1.00 8.18 107 HIS A N 1
ATOM 733 C CA . HIS A 1 104 ? -25.130 16.183 7.840 1.00 7.28 107 HIS A CA 1
ATOM 734 C C . HIS A 1 104 ? -24.005 15.524 7.029 1.00 7.01 107 HIS A C 1
ATOM 735 O O . HIS A 1 104 ? -24.222 14.942 5.979 1.00 7.37 107 HIS A O 1
ATOM 742 N N . CYS A 1 105 ? -22.829 15.521 7.678 1.00 7.04 108 CYS A N 1
ATOM 743 C CA . CYS A 1 105 ? -21.650 14.788 7.236 1.00 6.63 108 CYS A CA 1
ATOM 744 C C . CYS A 1 105 ? -20.617 14.915 8.308 1.00 5.74 108 CYS A C 1
ATOM 745 O O . CYS A 1 105 ? -20.740 15.737 9.213 1.00 6.94 108 CYS A O 1
ATOM 748 N N . PHE A 1 106 ? -19.565 14.108 8.218 1.00 5.90 109 PHE A N 1
ATOM 749 C CA . PHE A 1 106 ? -18.451 14.257 9.157 1.00 5.52 109 PHE A CA 1
ATOM 750 C C . PHE A 1 106 ? -17.119 14.352 8.465 1.00 5.64 109 PHE A C 1
ATOM 751 O O . PHE A 1 106 ? -16.930 13.826 7.344 1.00 6.03 109 PHE A O 1
ATOM 759 N N . LEU A 1 107 ? -16.165 14.939 9.183 1.00 6.13 110 LEU A N 1
ATOM 760 C CA . LEU A 1 107 ? -14.774 15.057 8.747 1.00 6.08 110 LEU A CA 1
ATOM 761 C C . LEU A 1 107 ? -13.869 14.586 9.874 1.00 5.53 110 LEU A C 1
ATOM 762 O O . LEU A 1 107 ? -13.990 15.102 10.995 1.00 5.43 110 LEU A O 1
ATOM 767 N N . THR A 1 108 ? -12.945 13.675 9.572 1.00 4.74 111 THR A N 1
ATOM 768 C CA . THR A 1 108 ? -11.947 13.252 10.555 1.00 4.92 111 THR A CA 1
ATOM 769 C C . THR A 1 108 ? -10.811 14.238 10.646 1.00 5.03 111 THR A C 1
ATOM 770 O O . THR A 1 108 ? -10.130 14.511 9.667 1.00 5.70 111 THR A O 1
ATOM 774 N N . LEU A 1 109 ? -10.633 14.816 11.799 1.00 5.52 112 LEU A N 1
ATOM 775 C CA . LEU A 1 109 ? -9.530 15.769 12.065 1.00 5.99 112 LEU A CA 1
ATOM 776 C C . LEU A 1 109 ? -8.260 15.080 12.594 1.00 7.28 112 LEU A C 1
ATOM 777 O O . LEU A 1 109 ? -7.132 15.521 12.329 1.00 7.35 112 LEU A O 1
ATOM 782 N N . GLU A 1 110 ? -8.430 13.999 13.359 1.00 6.59 113 GLU A N 1
ATOM 783 C CA . GLU A 1 110 ? -7.350 13.230 13.925 1.00 7.58 113 GLU A CA 1
ATOM 784 C C . GLU A 1 110 ? -7.905 11.816 14.191 1.00 6.77 113 GLU A C 1
ATOM 785 O O . GLU A 1 110 ? -9.082 11.646 14.615 1.00 6.67 113 GLU A O 1
ATOM 791 N N . ALA A 1 111 ? -7.049 10.812 13.966 1.00 6.76 114 ALA A N 1
ATOM 792 C CA . ALA A 1 111 ? -7.403 9.426 14.299 1.00 7.47 114 ALA A CA 1
ATOM 793 C C . ALA A 1 111 ? -6.109 8.621 14.406 1.00 8.45 114 ALA A C 1
ATOM 794 O O . ALA A 1 111 ? -5.033 9.007 14.030 1.00 13.03 114 ALA A O 1
ATOM 796 N N . GLU A 1 112 ? -6.256 7.555 15.112 1.00 9.57 115 GLU A N 1
ATOM 797 C CA . GLU A 1 112 ? -5.205 6.548 15.352 1.00 9.52 115 GLU A CA 1
ATOM 798 C C . GLU A 1 112 ? -5.691 5.262 14.731 1.00 10.64 115 GLU A C 1
ATOM 799 O O . GLU A 1 112 ? -6.883 5.108 14.349 1.00 9.19 115 GLU A O 1
ATOM 805 N N . VAL A 1 113 ? -4.860 4.280 14.695 1.00 9.90 116 VAL A N 1
ATOM 806 C CA . VAL A 1 113 ? -5.282 2.965 14.237 1.00 12.03 116 VAL A CA 1
ATOM 807 C C . VAL A 1 113 ? -6.275 2.461 15.267 1.00 8.49 116 VAL A C 1
ATOM 808 O O . VAL A 1 113 ? -6.125 2.518 16.483 1.00 9.24 116 VAL A O 1
ATOM 812 N N . GLY A 1 114 ? -7.402 1.989 14.721 1.00 7.41 117 GLY A N 1
ATOM 813 C CA . GLY A 1 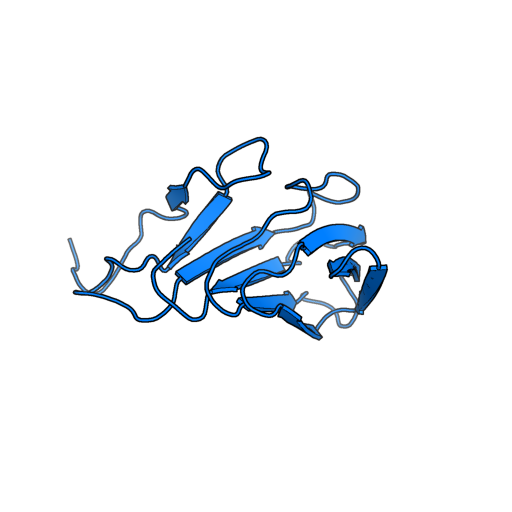114 ? -8.511 1.486 15.503 1.00 7.81 117 GLY A CA 1
ATOM 814 C C . GLY A 1 114 ? -9.597 2.487 15.846 1.00 6.66 117 GLY A C 1
ATOM 815 O O . GLY A 1 114 ? -10.556 2.187 16.498 1.00 7.24 117 GLY A O 1
ATOM 816 N N . SER A 1 115 ? -9.442 3.755 15.407 1.00 6.08 118 SER A N 1
ATOM 817 C CA . SER A 1 115 ? -10.545 4.725 15.486 1.00 6.36 118 SER A CA 1
ATOM 818 C C . SER A 1 115 ? -11.625 4.357 14.524 1.00 5.38 118 SER A C 1
ATOM 819 O O . SER A 1 115 ? -11.351 4.041 13.379 1.00 5.51 118 SER A O 1
ATOM 822 N N . TYR A 1 116 ? -12.892 4.381 15.006 1.00 4.81 119 TYR A N 1
ATOM 823 C CA . TYR A 1 116 ? -14.040 4.051 14.162 1.00 5.46 119 TYR A CA 1
ATOM 824 C C . TYR A 1 116 ? -15.119 5.079 14.300 1.00 5.35 119 TYR A C 1
ATOM 825 O O . TYR A 1 116 ? -15.370 5.590 15.400 1.00 5.06 119 TYR A O 1
ATOM 834 N N . CYS A 1 117 ? -15.769 5.502 13.226 1.00 5.15 120 CYS A N 1
ATOM 835 C CA . CYS A 1 117 ? -17.015 6.229 13.261 1.00 5.61 120 CYS A CA 1
ATOM 836 C C . CYS A 1 117 ? -18.047 5.373 12.579 1.00 5.35 120 CYS A C 1
ATOM 837 O O . CYS A 1 117 ? -17.859 4.901 11.426 1.00 5.95 120 CYS A O 1
ATOM 840 N N . PHE A 1 118 ? -19.204 5.228 13.231 1.00 5.13 121 PHE A N 1
ATOM 841 C CA . PHE A 1 118 ? -20.369 4.560 12.662 1.00 6.11 121 PHE A CA 1
ATOM 842 C C . PHE A 1 118 ? -21.541 5.472 12.625 1.00 5.75 121 PHE A C 1
ATOM 843 O O . PHE A 1 118 ? -21.784 6.270 13.560 1.00 6.03 121 PHE A O 1
ATOM 851 N N . GLY A 1 119 ? -22.277 5.417 11.527 1.00 5.95 122 GLY A N 1
ATOM 852 C CA . GLY A 1 119 ? -23.622 5.959 11.422 1.00 5.57 122 GLY A CA 1
ATOM 853 C C . GLY A 1 119 ? -24.639 4.939 11.662 1.00 5.73 122 GLY A C 1
ATOM 854 O O . GLY A 1 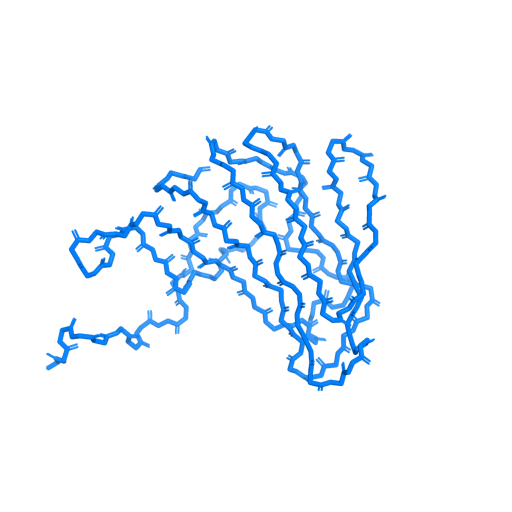119 ? -24.644 3.918 10.921 1.00 6.30 122 GLY A O 1
ATOM 855 N N . ILE A 1 120 ? -25.476 5.096 12.674 1.00 6.29 123 ILE A N 1
ATOM 856 C CA . ILE A 1 120 ? -26.459 4.130 13.110 1.00 7.07 123 ILE A CA 1
ATOM 857 C C . ILE A 1 120 ? -27.798 4.756 12.677 1.00 7.02 123 ILE A C 1
ATOM 858 O O . ILE A 1 120 ? -28.202 5.795 13.201 1.00 7.43 123 ILE A O 1
ATOM 863 N N . LEU A 1 121 ? -28.468 4.085 11.765 1.00 7.25 124 LEU A N 1
ATOM 864 C CA . LEU A 1 121 ? -29.734 4.553 11.193 1.00 7.46 124 LEU A CA 1
ATOM 865 C C . LEU A 1 121 ? -30.900 3.885 11.855 1.00 7.76 124 LEU A C 1
ATOM 866 O O . LEU A 1 121 ? -31.028 2.712 11.829 1.00 8.63 124 LEU A O 1
ATOM 871 N N . LEU A 1 122 ? -31.760 4.660 12.509 1.00 7.89 125 LEU A N 1
ATOM 872 C CA . LEU A 1 122 ? -32.846 4.174 13.379 1.00 9.82 125 LEU A CA 1
ATOM 873 C C . LEU A 1 122 ? -34.079 3.983 12.502 1.00 12.38 125 LEU A C 1
ATOM 874 O O . LEU A 1 122 ? -35.146 4.604 12.686 1.00 13.42 125 LEU A O 1
ATOM 879 N N . GLY A 1 123 ? -33.932 3.156 11.500 1.00 10.64 126 GLY A N 1
ATOM 880 C CA . GLY A 1 123 ? -34.959 2.721 10.599 1.00 11.39 126 GLY A CA 1
ATOM 881 C C . GLY A 1 123 ? -34.425 2.014 9.403 1.00 12.38 126 GLY A C 1
ATOM 882 O O . GLY A 1 123 ? -33.235 1.777 9.334 1.00 12.36 126 GLY A O 1
ATOM 883 N N . ASP A 1 124 ? -35.301 1.637 8.508 1.00 14.24 127 ASP A N 1
ATOM 884 C CA . ASP A 1 124 ? -34.956 0.776 7.412 1.00 16.10 127 ASP A CA 1
ATOM 885 C C . ASP A 1 124 ? -34.851 1.400 6.014 1.00 15.88 127 ASP A C 1
ATOM 886 O O . ASP A 1 124 ? -34.623 0.726 5.018 1.00 22.22 127 ASP A O 1
ATOM 891 N N . ARG A 1 125 ? -34.920 2.723 5.926 1.00 14.12 128 ARG A N 1
ATOM 892 C CA . ARG A 1 125 ? -34.837 3.478 4.683 1.00 15.64 128 ARG A CA 1
ATOM 893 C C . ARG A 1 125 ? -33.636 4.425 4.749 1.00 13.88 128 ARG A C 1
ATOM 894 O O . ARG A 1 125 ? -33.270 4.963 5.816 1.00 13.07 128 ARG A O 1
ATOM 902 N N . LEU A 1 126 ? -33.076 4.638 3.568 1.00 15.30 129 LEU A N 1
ATOM 903 C CA . LEU A 1 126 ? -31.947 5.487 3.376 1.00 14.83 129 LEU A CA 1
ATOM 904 C C . LEU A 1 126 ? -32.370 6.765 2.730 1.00 15.64 129 LEU A C 1
ATOM 905 O O . LEU A 1 126 ? -31.744 7.828 2.712 1.00 16.01 129 LEU A O 1
#

Solvent-accessible surface area: 6745 Å² total; per-residue (Å²): 155,73,118,148,97,57,152,59,64,63,43,87,51,95,19,71,36,47,141,119,67,5,49,3,69,57,7,24,114,12,110,87,44,38,103,39,11,33,14,14,16,50,1,41,103,42,55,55,129,65,36,7,57,67,15,50,13,56,22,72,10,52,12,52,0,54,22,96,93,186,27,15,0,85,0,32,0,45,20,110,66,180,99,79,85,19,85,2,81,23,87,20,182,2,54,48,47,12,84,2,9,21,33,2,78,98,17,43,124,19,0,78,2,41,9,34,4,85,13,86,148,81

InterPro domains:
  IPR011051 RmlC-like cupin domain superfamily [SSF51182] (11-114)
  IPR014710 RmlC-like jelly roll fold [G3DSA:2.60.120.10] (44-121)

Nearest PDB structures (foldseek):
  6j4b-assembly1_A  TM=1.003E+00  e=1.316E-23  Streptomyces sp. B9173
  7eqk-assembly1_A  TM=9.886E-01  e=6.279E-21  Streptomyces albus
  7euz-assembly1_B  TM=9.743E-01  e=3.626E-19  Streptomyces albus
  7eup-assembly1_B  TM=9.724E-01  e=5.350E-19  Streptomyces albus
  7f6x-assembly1_B  TM=9.745E-01  e=1.343E-17  Streptomyces albus

Organism: NCBI:txid1679753

Radius of gyration: 14.22 Å; Cα contacts (8 Å, |Δi|>4): 308; chains: 1; bounding box: 30×46×29 Å

B-factor: mean 11.42, std 8.06, range [4.71, 85.6]